Protein AF-A0A354FBN3-F1 (afdb_monomer)

Mean predicted aligned error: 2.62 Å

Secondary structure (DSSP, 8-state):
-----EE---SSTTS---HHHHHHHHHT--SEEEE--B-STT-THHHHHT--SS-HHHHHHHHHHHHHHHHHHT--EEE--STBT-SHHHHHHHHTT-

Radius of gyration: 13.95 Å; Cα contacts (8 Å, |Δi|>4): 162; chains: 1; bounding box: 33×24×43 Å

Foldseek 3Di:
DDDAFEDEQDAAQLPDHDPVSVVVSLVVLGQEYEYEHADCVVDCVCVVVLAAPHDLVSNLVRCVSQVVSCVVSVHYYYYHAFRHHRDPSRVVSSVVSD

pLDDT: mean 96.13, std 2.89, range [79.62, 98.56]

Nearest PDB structures (foldseek):
  1xu4-assembly1_A  TM=6.386E-01  e=7.822E-01  Methanococcus voltae
  2i1q-assembly1_A  TM=6.453E-01  e=1.429E+00  Methanococcus voltae
  4ppf-assembly1_A  TM=4.376E-01  e=3.501E-01  Mycobacterium tuberculosis
  7u35-assembly1_A  TM=2.701E-01  e=1.169E+00  Pseudomonas aeruginosa PAO1
  7tff-assembly1_B  TM=2.991E-01  e=1.869E+00  Homo sapiens

Sequence (98 aa):
MKQLTLLSPTAILGYGFPDSSFERGISFGPDVIAVDAGSSDPGPYYLGSGKCFVSRVAVKRDLTYLLRAARTLRVPLVIGSAGGSGAKPHLEWCHDII

Structure (mmCIF, N/CA/C/O backbone):
data_AF-A0A354FBN3-F1
#
_entry.id   AF-A0A354FBN3-F1
#
loop_
_atom_site.group_PDB
_atom_site.id
_atom_site.type_symbol
_atom_site.label_atom_id
_atom_site.label_alt_id
_atom_site.label_comp_id
_atom_site.label_asym_id
_atom_site.label_entity_id
_atom_site.label_seq_id
_atom_site.pdbx_PDB_ins_code
_atom_site.Cartn_x
_atom_site.Cartn_y
_atom_site.Cartn_z
_atom_site.occupancy
_atom_site.B_iso_or_equiv
_atom_site.auth_seq_id
_atom_site.auth_comp_id
_atom_site.auth_asym_id
_atom_site.auth_atom_id
_atom_site.pdbx_PDB_model_num
ATOM 1 N N . MET A 1 1 ? 0.432 7.557 29.949 1.00 79.62 1 MET A N 1
ATOM 2 C CA . MET A 1 1 ? 0.422 7.701 28.473 1.00 79.62 1 MET A CA 1
ATOM 3 C C . MET A 1 1 ? -0.784 6.950 27.930 1.00 79.62 1 MET A C 1
ATOM 5 O O . MET A 1 1 ? -1.148 5.948 28.533 1.00 79.62 1 MET A O 1
ATOM 9 N N . LYS A 1 2 ? -1.424 7.428 26.856 1.00 90.00 2 LYS A N 1
ATOM 10 C CA . LYS A 1 2 ? -2.523 6.703 26.199 1.00 90.00 2 LYS A CA 1
ATOM 11 C C . LYS A 1 2 ? -1.925 5.634 25.276 1.00 90.00 2 LYS A C 1
ATOM 13 O O . LYS A 1 2 ? -0.993 5.939 24.539 1.00 90.00 2 LYS A O 1
ATOM 18 N N . GLN A 1 3 ? -2.427 4.404 25.349 1.00 93.56 3 GLN A N 1
ATOM 19 C CA . GLN A 1 3 ? -2.048 3.327 24.432 1.00 93.56 3 GLN A CA 1
ATOM 20 C C . GLN A 1 3 ? -2.551 3.645 23.013 1.00 93.56 3 GLN A C 1
ATOM 22 O O . GLN A 1 3 ? -3.639 4.198 22.866 1.00 93.56 3 GLN A O 1
ATOM 27 N N . LEU A 1 4 ? -1.754 3.297 22.000 1.00 95.56 4 LEU A N 1
ATOM 28 C CA . LEU A 1 4 ? -2.110 3.382 20.583 1.00 95.56 4 LEU A CA 1
ATOM 29 C C . LEU A 1 4 ? -2.107 1.968 19.997 1.00 95.56 4 LEU A C 1
ATOM 31 O O . LEU A 1 4 ? -1.103 1.263 20.109 1.00 95.56 4 LEU A O 1
ATOM 35 N N . THR A 1 5 ? -3.204 1.568 19.363 1.00 96.81 5 THR A N 1
ATOM 36 C CA . THR A 1 5 ? -3.328 0.268 18.692 1.00 96.81 5 THR A CA 1
ATOM 37 C C . THR A 1 5 ? -3.293 0.460 17.179 1.00 96.81 5 THR A C 1
ATOM 39 O O . THR A 1 5 ? -4.091 1.215 16.629 1.00 96.81 5 THR A O 1
ATOM 42 N N . LEU A 1 6 ? -2.380 -0.234 16.498 1.00 97.12 6 LEU A N 1
ATOM 43 C CA . LEU A 1 6 ? -2.183 -0.139 15.051 1.00 97.12 6 LEU A CA 1
ATOM 44 C C . LEU A 1 6 ? -2.519 -1.468 14.376 1.00 97.12 6 LEU A C 1
ATOM 46 O O . LEU A 1 6 ? -2.069 -2.522 14.823 1.00 97.12 6 LEU A O 1
ATOM 50 N N . LEU A 1 7 ? -3.256 -1.405 13.267 1.00 98.06 7 LEU A N 1
ATOM 51 C CA . LEU A 1 7 ? -3.427 -2.537 12.360 1.00 98.06 7 LEU A CA 1
ATOM 52 C C . LEU A 1 7 ? -2.545 -2.351 11.122 1.00 98.06 7 LEU A C 1
ATOM 54 O O . LEU A 1 7 ? -2.746 -1.403 10.363 1.00 98.06 7 LEU A O 1
ATOM 58 N N . SER A 1 8 ? -1.617 -3.287 10.907 1.00 96.94 8 SER A N 1
ATOM 59 C CA . SER A 1 8 ? -0.854 -3.427 9.663 1.00 96.94 8 SER A CA 1
ATOM 60 C C . SER A 1 8 ? -1.253 -4.731 8.971 1.00 96.94 8 SER A C 1
ATOM 62 O O . SER A 1 8 ? -0.842 -5.804 9.415 1.00 96.94 8 SER A O 1
ATOM 64 N N . PRO A 1 9 ? -2.126 -4.681 7.951 1.00 96.19 9 PRO A N 1
ATOM 65 C CA . PRO A 1 9 ? -2.736 -5.887 7.401 1.00 96.19 9 PRO A CA 1
ATOM 66 C C . PRO A 1 9 ? -1.866 -6.598 6.363 1.00 96.19 9 PRO A C 1
ATOM 68 O O . PRO A 1 9 ? -2.112 -7.764 6.077 1.00 96.19 9 PRO A O 1
ATOM 71 N N . THR A 1 10 ? -0.861 -5.928 5.795 1.00 95.06 10 THR A N 1
ATOM 72 C CA . THR A 1 10 ? 0.060 -6.518 4.818 1.00 95.06 10 THR A CA 1
ATOM 73 C C . THR A 1 10 ? 1.438 -5.875 4.903 1.00 95.06 10 THR A C 1
ATOM 75 O O . THR A 1 10 ? 1.580 -4.769 5.421 1.00 95.06 10 THR A O 1
ATOM 78 N N . ALA A 1 11 ? 2.451 -6.576 4.396 1.00 91.19 11 ALA A N 1
ATOM 79 C CA . ALA A 1 11 ? 3.828 -6.092 4.371 1.00 91.19 11 ALA A CA 1
ATOM 80 C C . ALA A 1 11 ? 4.039 -4.999 3.312 1.00 91.19 11 ALA A C 1
ATOM 82 O O . ALA A 1 11 ? 4.739 -4.026 3.570 1.00 91.19 11 ALA A O 1
ATOM 83 N N . ILE A 1 12 ? 3.429 -5.163 2.132 1.00 95.06 12 ILE A N 1
ATOM 84 C CA . ILE A 1 12 ? 3.521 -4.234 0.999 1.00 95.06 12 ILE A CA 1
ATOM 85 C C . ILE A 1 12 ? 2.123 -4.065 0.407 1.00 95.06 12 ILE A C 1
ATOM 87 O O . ILE A 1 12 ? 1.458 -5.048 0.078 1.00 95.06 12 ILE A O 1
ATOM 91 N N . LEU A 1 13 ? 1.673 -2.824 0.229 1.00 97.00 13 LEU A N 1
ATOM 92 C CA . LEU A 1 13 ? 0.413 -2.523 -0.447 1.00 97.00 13 LEU A CA 1
ATOM 93 C C . LEU A 1 13 ? 0.369 -3.185 -1.837 1.00 97.00 13 LEU A C 1
ATOM 95 O O . LEU A 1 13 ? 1.212 -2.915 -2.693 1.00 97.00 13 LEU A O 1
ATOM 99 N N . GLY A 1 14 ? -0.635 -4.031 -2.072 1.00 96.56 14 GLY A N 1
ATOM 100 C CA . GLY A 1 14 ? -0.772 -4.824 -3.293 1.00 96.56 14 GLY A CA 1
ATOM 101 C C . GLY A 1 14 ? -0.305 -6.277 -3.166 1.00 96.56 14 GLY A C 1
ATOM 102 O O . GLY A 1 14 ? -0.453 -7.026 -4.129 1.00 96.56 14 GLY A O 1
ATOM 103 N N . TYR A 1 15 ? 0.224 -6.707 -2.017 1.00 96.12 15 TYR A N 1
ATOM 104 C CA . TYR A 1 15 ? 0.474 -8.129 -1.735 1.00 96.12 15 TYR A CA 1
ATOM 105 C C . TYR A 1 15 ? -0.776 -8.860 -1.240 1.00 96.12 15 TYR A C 1
ATOM 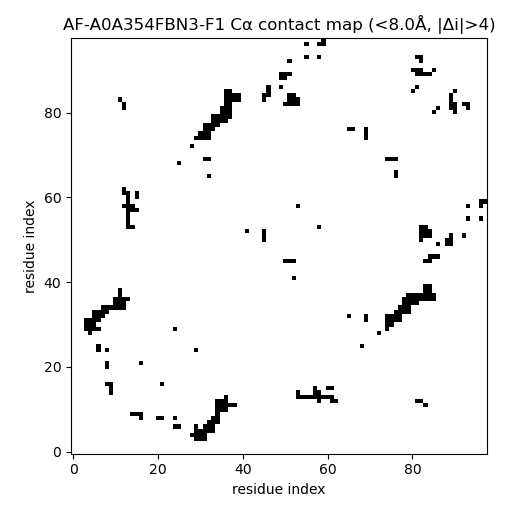107 O O . TYR A 1 15 ? -0.823 -10.091 -1.247 1.00 96.12 15 TYR A O 1
ATOM 115 N N . GLY A 1 16 ? -1.806 -8.118 -0.836 1.00 97.00 16 GLY A N 1
ATOM 116 C CA . GLY A 1 16 ? -3.009 -8.690 -0.274 1.00 97.00 16 GLY A CA 1
ATOM 117 C C . GLY A 1 16 ? -2.841 -9.179 1.159 1.00 97.00 16 GLY A C 1
ATOM 118 O O . GLY A 1 16 ? -1.791 -9.075 1.797 1.00 97.00 16 GLY A O 1
ATOM 119 N N . PHE A 1 17 ? -3.961 -9.675 1.662 1.00 97.69 17 PHE A N 1
ATOM 120 C CA . PHE A 1 17 ? -4.162 -10.217 2.997 1.00 97.69 17 PHE A CA 1
ATOM 121 C C . PHE A 1 17 ? -5.429 -11.085 2.992 1.00 97.69 17 PHE A C 1
ATOM 123 O O . PHE A 1 17 ? -6.321 -10.829 2.169 1.00 97.69 17 PHE A O 1
ATOM 130 N N . PRO A 1 18 ? -5.532 -12.106 3.865 1.00 97.75 18 PRO A N 1
ATOM 131 C CA . PRO A 1 18 ? -6.766 -12.864 4.033 1.00 97.75 18 PRO A CA 1
ATOM 132 C C . PRO A 1 18 ? -7.870 -11.996 4.644 1.00 97.75 18 PRO A C 1
ATOM 134 O O . PRO A 1 18 ? -7.650 -11.335 5.662 1.00 97.75 18 PRO A O 1
ATOM 137 N N . ASP A 1 19 ? -9.069 -12.050 4.068 1.00 97.06 19 ASP A N 1
ATOM 138 C CA . ASP A 1 19 ? -10.225 -11.267 4.522 1.00 97.06 19 ASP A CA 1
ATOM 139 C C . ASP A 1 19 ? -10.557 -11.547 5.996 1.00 97.06 19 ASP A C 1
ATOM 141 O O . ASP A 1 19 ? -10.738 -10.615 6.776 1.00 97.06 19 ASP A O 1
ATOM 145 N N . SER A 1 20 ? -10.503 -12.812 6.425 1.00 98.06 20 SER A N 1
ATOM 146 C CA . SER A 1 20 ? -10.760 -13.199 7.820 1.00 98.06 20 SER A CA 1
ATOM 147 C C . SER A 1 20 ? -9.742 -12.616 8.807 1.00 98.06 20 SER A C 1
ATOM 149 O O . SER A 1 20 ? -10.105 -12.214 9.914 1.00 98.06 20 SER A O 1
ATOM 151 N N . SER A 1 21 ? -8.465 -12.531 8.420 1.00 97.88 21 SER A N 1
ATOM 152 C CA . SER A 1 21 ? -7.419 -11.895 9.228 1.00 97.88 21 SER A CA 1
ATOM 153 C C . SER A 1 21 ? -7.635 -10.387 9.327 1.00 97.88 21 SER A C 1
ATOM 155 O O . SER A 1 21 ? -7.483 -9.817 10.408 1.00 97.88 21 SER A O 1
ATOM 157 N N . PHE A 1 22 ? -8.023 -9.749 8.220 1.00 98.25 22 PHE A N 1
ATOM 158 C CA . PHE A 1 22 ? -8.328 -8.323 8.189 1.00 98.25 22 PHE A CA 1
ATOM 159 C C . PHE A 1 22 ? -9.535 -7.985 9.064 1.00 98.25 22 PHE A C 1
ATOM 161 O O . PHE A 1 22 ? -9.428 -7.136 9.946 1.00 98.25 22 PHE A O 1
ATOM 168 N N . GLU A 1 23 ? -10.649 -8.698 8.897 1.00 98.00 23 GLU A N 1
ATOM 169 C CA . GLU A 1 23 ? -11.857 -8.535 9.711 1.00 98.00 23 GLU A CA 1
ATOM 170 C C . GLU A 1 23 ? -11.572 -8.752 11.200 1.00 98.00 23 GLU A C 1
ATOM 172 O O . GLU A 1 23 ? -11.997 -7.958 12.044 1.00 98.00 23 GLU A O 1
ATOM 177 N N . ARG A 1 24 ? -10.781 -9.780 11.538 1.00 98.19 2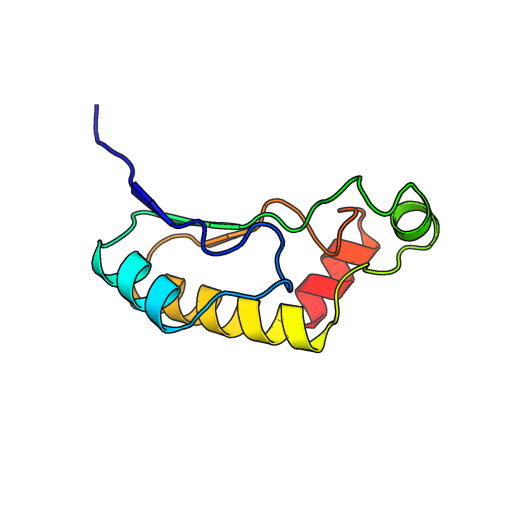4 ARG A N 1
ATOM 178 C CA . ARG A 1 24 ? -10.359 -10.010 12.921 1.00 98.19 24 ARG A CA 1
ATOM 179 C C . ARG A 1 24 ? -9.521 -8.850 13.458 1.00 98.19 24 ARG A C 1
ATOM 181 O O . ARG A 1 24 ? -9.765 -8.414 14.580 1.00 98.19 24 ARG A O 1
ATOM 188 N N . GLY A 1 25 ? -8.581 -8.329 12.673 1.00 97.69 25 GLY A N 1
ATOM 189 C CA . GLY A 1 25 ? -7.783 -7.154 13.030 1.00 97.69 25 G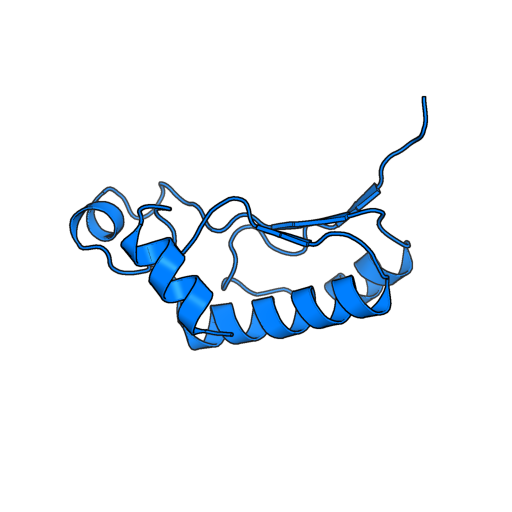LY A CA 1
ATOM 190 C C . GLY A 1 25 ? -8.650 -5.923 13.304 1.00 97.69 25 GLY A C 1
ATOM 191 O O . GLY A 1 25 ? -8.486 -5.257 14.324 1.00 97.69 25 GLY A O 1
ATOM 192 N N . ILE A 1 26 ? -9.628 -5.670 12.435 1.00 98.25 26 ILE A N 1
ATOM 193 C CA . ILE A 1 26 ? -10.599 -4.578 12.570 1.00 98.25 26 ILE A CA 1
ATOM 194 C C . ILE A 1 26 ? -11.460 -4.728 13.830 1.00 98.25 26 ILE A C 1
ATOM 196 O O . ILE A 1 26 ? -11.731 -3.731 14.498 1.00 98.25 26 ILE A O 1
ATOM 200 N N . SER A 1 27 ? -11.838 -5.955 14.207 1.00 97.56 27 SER A N 1
ATOM 201 C CA . SER A 1 27 ? -12.660 -6.204 15.403 1.00 97.56 27 SER A CA 1
ATOM 202 C C . SER A 1 27 ? -12.004 -5.778 16.724 1.00 97.56 27 SER A C 1
ATOM 204 O O . SER A 1 27 ? -12.704 -5.588 17.716 1.00 97.56 27 SER A O 1
ATOM 206 N N . PHE A 1 28 ? -10.680 -5.584 16.744 1.00 97.00 28 PHE A N 1
ATOM 207 C CA . PHE A 1 28 ? -9.965 -5.059 17.909 1.00 97.00 28 PHE A CA 1
ATOM 208 C C . PHE A 1 28 ? -10.051 -3.530 18.058 1.00 97.00 28 PHE A C 1
ATOM 210 O O . PHE A 1 28 ? -9.541 -3.002 19.041 1.00 97.00 28 PHE A O 1
ATOM 217 N N . GLY A 1 29 ? -10.686 -2.818 17.119 1.00 97.00 29 GLY A N 1
ATOM 218 C CA . GLY A 1 29 ? -10.858 -1.364 17.179 1.00 97.00 29 GLY A CA 1
ATOM 219 C C . GLY A 1 29 ? -9.534 -0.589 17.126 1.00 97.00 29 GLY A C 1
ATOM 220 O O . GLY A 1 29 ? -9.234 0.132 18.076 1.00 97.00 29 GLY A O 1
ATOM 221 N N . PRO A 1 30 ? -8.724 -0.732 16.056 1.00 98.12 30 PRO A N 1
ATOM 222 C CA . PRO A 1 30 ? -7.444 -0.034 15.949 1.00 98.12 30 PRO A CA 1
ATOM 223 C C . PRO A 1 30 ? -7.638 1.487 15.902 1.00 98.12 30 PRO A C 1
ATOM 225 O O . PRO A 1 30 ? -8.569 1.969 15.265 1.00 98.12 30 PRO A O 1
ATOM 228 N N . ASP A 1 31 ? -6.719 2.241 16.508 1.00 98.31 31 ASP A N 1
ATOM 229 C CA . ASP A 1 31 ? -6.689 3.709 16.460 1.00 98.31 31 ASP A CA 1
ATOM 230 C C . ASP A 1 31 ? -6.145 4.237 15.121 1.00 98.31 31 ASP A C 1
ATOM 232 O O . ASP A 1 31 ? -6.342 5.402 14.777 1.00 98.31 31 ASP A O 1
ATOM 236 N N . VAL A 1 32 ? -5.421 3.396 14.380 1.00 98.19 32 VAL A N 1
ATOM 237 C CA . VAL A 1 32 ? -4.832 3.705 13.075 1.00 98.19 32 VAL A CA 1
ATOM 238 C C . VAL A 1 32 ? -4.687 2.430 12.250 1.00 98.19 32 VAL A C 1
ATOM 240 O O . VAL A 1 32 ? -4.311 1.371 12.760 1.00 98.19 32 VAL A O 1
ATOM 243 N N . ILE A 1 33 ? -4.957 2.542 10.953 1.00 98.56 33 ILE A N 1
ATOM 244 C CA . ILE A 1 33 ? -4.586 1.525 9.970 1.00 98.56 33 ILE A CA 1
ATOM 245 C C . ILE A 1 33 ?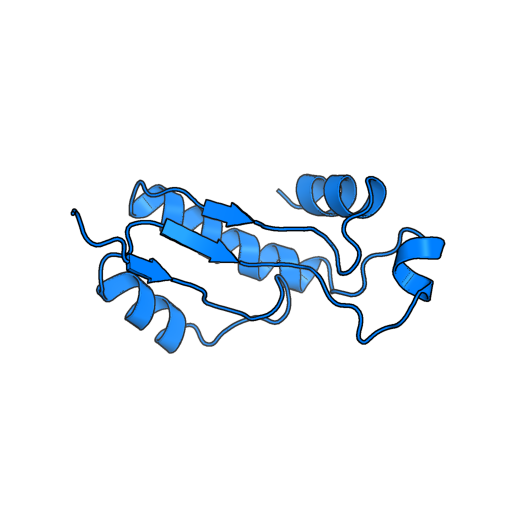 -3.364 2.060 9.231 1.00 98.56 33 ILE A C 1
ATOM 247 O O . ILE A 1 33 ? -3.376 3.194 8.751 1.00 98.56 33 ILE A O 1
ATOM 251 N N . ALA A 1 34 ? -2.299 1.272 9.148 1.00 97.50 34 ALA A N 1
ATOM 252 C CA . ALA A 1 34 ? -1.080 1.682 8.467 1.00 97.50 34 ALA A CA 1
ATOM 253 C C . ALA A 1 34 ? -0.561 0.566 7.570 1.00 97.50 34 ALA A C 1
ATOM 255 O O . ALA A 1 34 ? -0.654 -0.608 7.911 1.00 97.50 34 ALA A O 1
ATOM 256 N N . VAL A 1 35 ? -0.005 0.936 6.426 1.00 97.06 35 VAL A N 1
ATOM 257 C CA . VAL A 1 35 ? 0.626 0.006 5.492 1.00 97.06 35 VAL A CA 1
ATOM 258 C C . VAL A 1 35 ? 1.810 0.700 4.833 1.00 97.06 35 VAL A C 1
ATOM 260 O O . VAL A 1 35 ? 1.777 1.910 4.609 1.00 97.06 35 VAL A O 1
ATOM 263 N N . ASP A 1 36 ? 2.858 -0.049 4.521 1.00 95.81 36 ASP A N 1
ATOM 264 C CA . ASP A 1 36 ? 3.923 0.439 3.651 1.00 95.81 36 ASP A CA 1
ATOM 265 C C . ASP A 1 36 ? 3.758 -0.144 2.243 1.00 95.81 36 ASP A C 1
ATOM 267 O O . ASP A 1 36 ? 3.060 -1.133 2.037 1.00 95.81 36 ASP A O 1
ATOM 271 N N . ALA A 1 37 ? 4.365 0.481 1.245 1.00 95.44 37 ALA A N 1
ATOM 272 C CA . ALA A 1 37 ? 4.385 -0.023 -0.124 1.00 95.44 37 ALA A CA 1
ATOM 273 C C . ALA A 1 37 ? 5.808 -0.081 -0.693 1.00 95.44 37 ALA A C 1
ATOM 275 O O . ALA A 1 37 ? 5.968 -0.071 -1.913 1.00 95.44 37 ALA A O 1
ATOM 276 N N . GLY A 1 38 ? 6.824 -0.090 0.172 1.00 93.00 38 GLY A N 1
ATOM 277 C CA . GLY A 1 38 ? 8.232 0.007 -0.188 1.00 93.00 38 GLY A CA 1
ATOM 278 C C . GLY A 1 38 ? 8.932 -1.347 -0.133 1.00 93.00 38 GLY A C 1
ATOM 279 O O . GLY A 1 38 ? 8.592 -2.201 0.681 1.00 93.00 38 GLY A O 1
ATOM 280 N N . SER A 1 39 ? 9.921 -1.553 -1.002 1.00 92.00 39 SER A N 1
ATOM 281 C CA . SER A 1 39 ? 10.813 -2.713 -0.960 1.00 92.00 39 SER A CA 1
ATOM 282 C C . SER A 1 39 ? 12.134 -2.426 -1.671 1.00 92.00 39 SER A C 1
ATOM 284 O O . SER A 1 39 ? 12.160 -1.782 -2.720 1.00 92.00 39 SER A O 1
ATOM 286 N N . SER A 1 40 ? 13.233 -2.949 -1.122 1.00 89.31 40 SER A N 1
ATOM 287 C CA . SER A 1 40 ? 14.547 -2.987 -1.777 1.00 89.31 40 SER A CA 1
ATOM 288 C C . SER A 1 40 ? 14.860 -4.332 -2.443 1.00 89.31 40 SER A C 1
ATOM 290 O O . SER A 1 40 ? 15.819 -4.415 -3.209 1.00 89.31 40 SER A O 1
ATOM 292 N N . ASP A 1 41 ? 14.053 -5.366 -2.192 1.00 90.12 41 ASP A N 1
ATOM 293 C CA . ASP A 1 41 ? 14.239 -6.719 -2.728 1.00 90.12 41 ASP A CA 1
ATOM 294 C C . ASP A 1 41 ? 14.306 -6.780 -4.266 1.00 90.12 41 ASP A C 1
ATOM 296 O O . ASP A 1 41 ? 15.143 -7.521 -4.786 1.00 90.12 41 ASP A O 1
ATOM 300 N N . PRO A 1 42 ? 13.503 -6.011 -5.039 1.00 89.75 42 PRO A N 1
ATOM 301 C CA . PRO A 1 42 ? 13.550 -6.086 -6.498 1.00 89.75 42 PRO A CA 1
ATOM 302 C C . PRO A 1 42 ? 14.726 -5.308 -7.122 1.00 89.75 42 PRO A C 1
ATOM 304 O O . PRO A 1 42 ? 14.832 -5.226 -8.350 1.00 89.75 42 PRO A O 1
ATOM 307 N N . GLY A 1 43 ? 15.610 -4.725 -6.305 1.00 93.31 43 GLY A N 1
ATOM 308 C CA . GLY A 1 43 ? 16.763 -3.956 -6.763 1.00 93.31 43 GLY A CA 1
ATOM 309 C C . GLY A 1 43 ? 16.402 -2.603 -7.403 1.00 93.31 43 GLY A C 1
ATOM 310 O O . GLY A 1 43 ? 15.269 -2.127 -7.304 1.00 93.31 43 GLY A O 1
ATOM 311 N N . PRO A 1 44 ? 17.362 -1.940 -8.077 1.00 94.81 44 PRO A N 1
ATOM 312 C CA . PRO A 1 44 ? 17.218 -0.544 -8.502 1.00 94.81 44 PRO A CA 1
ATOM 313 C C . PRO A 1 44 ? 16.349 -0.339 -9.755 1.00 94.81 44 PRO A C 1
ATOM 315 O O . PRO A 1 44 ? 16.063 0.804 -10.113 1.00 94.81 44 PRO A O 1
ATOM 318 N N . TYR A 1 45 ? 15.934 -1.409 -10.445 1.00 96.00 45 TYR A N 1
ATOM 319 C CA . TYR A 1 45 ? 15.245 -1.317 -11.740 1.00 96.00 45 TYR A CA 1
ATOM 320 C C . TYR A 1 45 ? 13.949 -0.495 -11.677 1.00 96.00 45 TYR A C 1
ATOM 322 O O . TYR A 1 45 ? 13.724 0.374 -12.521 1.00 96.00 45 TYR 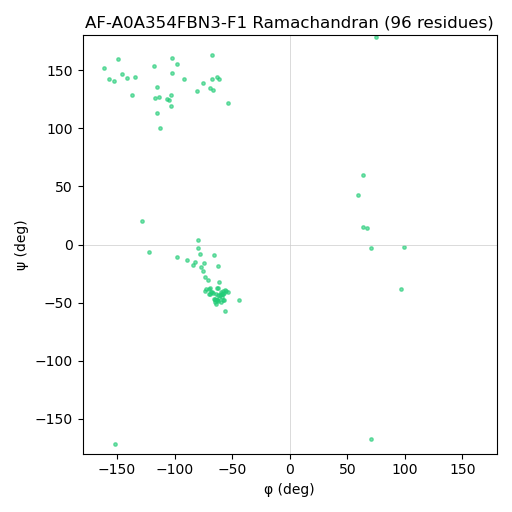A O 1
ATOM 330 N N . TYR A 1 46 ? 13.091 -0.751 -10.687 1.00 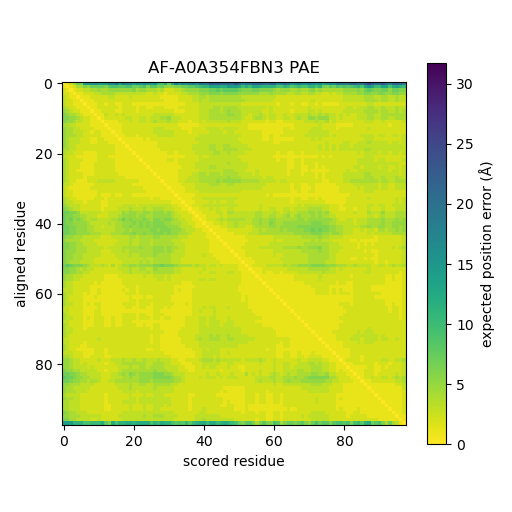95.88 46 TYR A N 1
ATOM 331 C CA . TYR A 1 46 ? 11.780 -0.097 -10.582 1.00 95.88 46 TYR A CA 1
ATOM 332 C C . TYR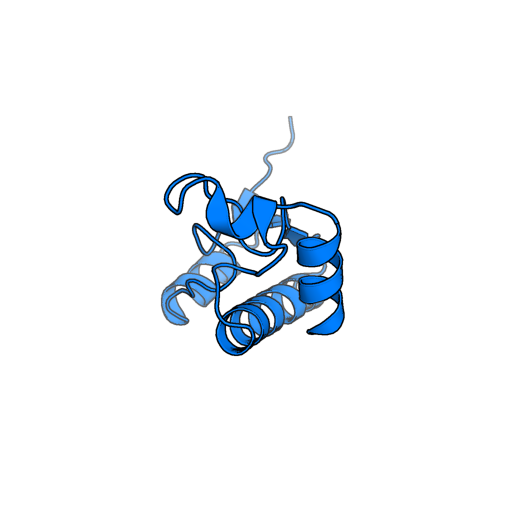 A 1 46 ? 11.913 1.384 -10.218 1.00 95.88 46 TYR A C 1
ATOM 334 O O . TYR A 1 46 ? 11.274 2.226 -10.846 1.00 95.88 46 TYR A O 1
ATOM 342 N N . LEU A 1 47 ? 12.870 1.719 -9.345 1.00 95.38 47 LEU A N 1
ATOM 343 C CA . LEU A 1 47 ? 13.228 3.105 -9.060 1.00 95.38 47 LEU A CA 1
ATOM 344 C C . LEU A 1 47 ? 13.716 3.840 -10.318 1.00 95.38 47 LEU A C 1
ATOM 346 O O . LEU A 1 47 ? 13.228 4.928 -10.612 1.00 95.38 47 LEU A O 1
ATOM 350 N N . GLY A 1 48 ? 14.648 3.243 -11.070 1.00 96.19 48 GLY A N 1
ATOM 351 C CA . GLY A 1 48 ? 15.231 3.860 -12.266 1.00 96.19 48 GLY A CA 1
ATOM 352 C C . GLY A 1 48 ? 14.272 3.951 -13.458 1.00 96.19 48 GLY A C 1
ATOM 353 O O . GLY A 1 48 ? 14.370 4.880 -14.254 1.00 96.19 48 GLY A O 1
ATOM 354 N N . SER A 1 49 ? 13.333 3.010 -13.585 1.00 96.94 49 SER A N 1
ATOM 355 C CA . SER A 1 49 ? 12.343 2.990 -14.672 1.00 96.94 49 SER A CA 1
ATOM 356 C C . SER A 1 49 ? 11.056 3.760 -14.360 1.00 96.94 49 SER A C 1
ATOM 358 O O . SER A 1 49 ? 10.261 3.987 -15.272 1.00 96.94 49 SER A O 1
ATOM 360 N N . GLY A 1 50 ? 10.822 4.130 -13.096 1.00 96.06 50 GLY A N 1
ATOM 361 C CA . GLY A 1 50 ? 9.575 4.754 -12.641 1.00 96.06 50 GLY A CA 1
ATOM 362 C C . GLY A 1 50 ? 8.354 3.829 -12.712 1.00 96.06 50 GLY A C 1
ATOM 363 O O . GLY A 1 50 ? 7.220 4.304 -12.653 1.00 96.06 50 GLY A O 1
ATOM 364 N N . LYS A 1 51 ? 8.564 2.519 -12.887 1.00 96.44 51 LYS A N 1
ATOM 365 C CA . LYS A 1 51 ? 7.494 1.520 -12.957 1.00 96.44 51 LYS A CA 1
ATOM 366 C C . LYS A 1 51 ? 7.221 0.956 -11.574 1.00 96.44 51 LYS A C 1
ATOM 368 O O . LYS A 1 51 ? 8.143 0.680 -10.818 1.00 96.44 51 LYS A O 1
ATOM 373 N N . CYS A 1 52 ? 5.954 0.691 -11.281 1.00 95.94 52 CYS A N 1
ATOM 374 C CA . CYS A 1 52 ? 5.592 0.022 -10.040 1.00 95.94 52 CYS A CA 1
ATOM 375 C C . CYS A 1 52 ? 5.907 -1.476 -10.104 1.00 95.94 52 CYS A C 1
ATOM 377 O O . CYS A 1 52 ? 5.654 -2.132 -11.114 1.00 95.94 52 CYS A O 1
ATOM 379 N N . PHE A 1 53 ? 6.436 -2.002 -9.001 1.00 93.62 53 PHE A N 1
ATOM 380 C CA . PHE A 1 53 ? 6.750 -3.424 -8.834 1.00 93.62 53 PHE A CA 1
ATOM 381 C C . PHE A 1 53 ? 5.490 -4.290 -8.632 1.00 93.62 53 PHE A C 1
ATOM 383 O O . PHE A 1 53 ? 5.460 -5.460 -9.006 1.00 93.62 53 PHE A O 1
ATOM 390 N N . VAL A 1 54 ? 4.428 -3.700 -8.078 1.00 94.69 54 VAL A N 1
ATOM 391 C CA . VAL A 1 54 ? 3.158 -4.365 -7.754 1.00 94.69 54 VAL A CA 1
ATOM 392 C C . VAL A 1 54 ? 2.083 -4.150 -8.825 1.00 94.69 54 VAL A C 1
ATOM 394 O O . VAL A 1 54 ? 2.073 -3.156 -9.551 1.00 94.69 54 VAL A O 1
ATOM 397 N N . SER A 1 55 ? 1.123 -5.076 -8.899 1.00 95.69 55 SER A N 1
ATOM 398 C CA . SER A 1 55 ? -0.014 -4.989 -9.824 1.00 95.69 55 SER A CA 1
ATOM 399 C C . SER A 1 55 ? -0.981 -3.863 -9.449 1.00 95.69 55 SER A C 1
ATOM 401 O O . SER A 1 55 ? -1.430 -3.769 -8.306 1.00 95.69 55 SER A O 1
ATOM 403 N N . ARG A 1 56 ? -1.410 -3.075 -10.447 1.00 97.06 56 ARG A N 1
ATOM 404 C CA . ARG A 1 56 ? -2.437 -2.028 -10.282 1.00 97.06 56 ARG A CA 1
ATOM 405 C C . ARG A 1 56 ? -3.740 -2.577 -9.700 1.00 97.06 56 ARG A C 1
ATOM 407 O O . ARG A 1 56 ? -4.355 -1.936 -8.855 1.00 97.06 56 ARG A O 1
ATOM 414 N N . VAL A 1 57 ? -4.159 -3.766 -10.142 1.00 98.12 57 VAL A N 1
ATOM 415 C CA . VAL A 1 57 ? -5.401 -4.410 -9.679 1.00 98.12 57 VAL A CA 1
ATOM 416 C C . VAL A 1 57 ? -5.282 -4.823 -8.214 1.00 98.12 57 VAL A C 1
ATOM 418 O O . VAL A 1 57 ? -6.221 -4.624 -7.447 1.00 98.12 57 VAL A O 1
ATOM 421 N N . ALA A 1 58 ? -4.123 -5.347 -7.810 1.00 97.56 58 ALA A N 1
ATOM 422 C CA . ALA A 1 58 ? -3.892 -5.768 -6.434 1.00 97.56 58 ALA A CA 1
ATOM 423 C C . ALA A 1 58 ? -3.815 -4.567 -5.479 1.00 97.56 58 ALA A C 1
ATOM 425 O O . ALA A 1 58 ? -4.468 -4.566 -4.439 1.00 97.56 58 ALA A O 1
ATOM 426 N N . VAL A 1 59 ? -3.123 -3.493 -5.875 1.00 97.88 59 VAL A N 1
ATOM 427 C CA . VAL A 1 59 ? -3.105 -2.236 -5.109 1.00 97.88 59 VAL A CA 1
ATOM 428 C C . VAL A 1 59 ? -4.510 -1.649 -4.990 1.00 97.88 59 VAL A C 1
ATOM 430 O O . VAL A 1 59 ? -4.917 -1.263 -3.899 1.00 97.88 59 VAL A O 1
ATOM 433 N N . LYS A 1 60 ? -5.299 -1.650 -6.074 1.00 98.31 60 LYS A N 1
ATOM 434 C CA . LYS A 1 60 ? -6.699 -1.200 -6.036 1.00 98.31 60 LYS A CA 1
ATOM 435 C C . LYS A 1 60 ? -7.546 -2.016 -5.064 1.00 98.31 60 LYS A C 1
ATOM 437 O O . LYS A 1 60 ? -8.354 -1.436 -4.336 1.00 98.31 60 LYS A O 1
ATOM 442 N N . ARG A 1 61 ? -7.381 -3.344 -5.056 1.00 97.75 61 ARG A N 1
ATOM 443 C CA . ARG A 1 61 ? -8.059 -4.241 -4.112 1.00 97.75 61 ARG A CA 1
ATOM 444 C C . ARG A 1 61 ? -7.750 -3.808 -2.686 1.00 97.75 61 ARG A C 1
ATOM 446 O O . ARG A 1 61 ? -8.672 -3.473 -1.950 1.00 97.75 61 ARG A O 1
ATOM 453 N N . ASP A 1 62 ? -6.473 -3.748 -2.333 1.00 98.00 62 ASP A N 1
ATOM 454 C CA . ASP A 1 62 ? -6.053 -3.453 -0.967 1.00 98.00 62 ASP A CA 1
ATOM 455 C C . ASP A 1 62 ? -6.490 -2.043 -0.546 1.00 98.00 62 ASP A C 1
ATOM 457 O O . ASP A 1 62 ? -7.152 -1.899 0.479 1.00 98.00 62 ASP A O 1
ATOM 461 N N . LEU A 1 63 ? -6.263 -1.017 -1.379 1.00 97.88 63 LEU A N 1
ATOM 462 C CA . LEU A 1 63 ? -6.752 0.348 -1.133 1.00 97.88 63 LEU A CA 1
ATOM 463 C C . LEU A 1 63 ? -8.263 0.386 -0.877 1.00 97.88 63 LEU A C 1
ATOM 465 O O . LEU A 1 63 ? -8.710 1.084 0.029 1.00 97.88 63 LEU A O 1
ATOM 469 N N . THR A 1 64 ? -9.054 -0.389 -1.624 1.00 97.94 64 THR A N 1
ATOM 470 C CA . THR A 1 64 ? -10.512 -0.443 -1.443 1.00 97.94 64 THR A CA 1
ATOM 471 C C . THR A 1 64 ? -10.891 -0.950 -0.050 1.00 97.94 64 THR A C 1
ATOM 473 O O . THR A 1 64 ? -11.749 -0.348 0.598 1.00 97.94 64 THR A O 1
ATOM 476 N N . TYR A 1 65 ? -10.261 -2.026 0.432 1.00 98.00 65 TYR A N 1
ATOM 477 C CA . TYR A 1 65 ? -10.504 -2.544 1.785 1.00 98.00 65 TYR A CA 1
ATOM 478 C C . TYR A 1 65 ? -10.057 -1.541 2.855 1.00 98.00 65 TYR A C 1
ATOM 480 O O . TYR A 1 65 ? -10.825 -1.230 3.768 1.00 98.00 65 TYR A O 1
ATOM 488 N N . LEU A 1 66 ? -8.844 -0.997 2.720 1.00 97.94 66 LEU A N 1
ATOM 489 C CA . LEU A 1 66 ? -8.249 -0.101 3.714 1.00 97.94 66 LEU A CA 1
ATOM 490 C C . LEU A 1 66 ? -9.011 1.223 3.832 1.00 97.94 66 LEU A C 1
ATOM 492 O O . LEU A 1 66 ? -9.345 1.636 4.941 1.00 97.94 66 LEU A O 1
ATOM 496 N N . LEU A 1 67 ? -9.343 1.864 2.706 1.00 98.00 67 LEU A N 1
ATOM 497 C CA . LEU A 1 67 ? -10.086 3.129 2.687 1.00 98.00 67 LEU A CA 1
ATOM 498 C C . LEU A 1 67 ? -11.493 2.965 3.264 1.00 98.00 67 LEU A C 1
ATOM 500 O O . LEU A 1 67 ? -11.935 3.802 4.053 1.00 98.00 67 LEU A O 1
ATOM 504 N N . ARG A 1 68 ? -12.192 1.874 2.916 1.00 98.06 68 ARG A N 1
ATOM 505 C CA . ARG A 1 68 ? -13.517 1.573 3.479 1.00 98.06 68 ARG A CA 1
ATOM 506 C C . ARG A 1 68 ? -13.441 1.372 4.987 1.00 98.06 68 ARG A C 1
ATOM 508 O O . ARG A 1 68 ? -14.217 1.991 5.709 1.00 98.06 68 ARG A O 1
ATOM 515 N N . ALA A 1 69 ? -12.502 0.560 5.467 1.00 98.19 69 ALA A N 1
ATOM 516 C CA . ALA A 1 69 ? -12.357 0.287 6.892 1.00 98.19 69 ALA A CA 1
ATOM 517 C C . ALA A 1 69 ? -11.998 1.546 7.692 1.00 98.19 69 ALA A C 1
ATOM 519 O O . ALA A 1 69 ? -12.672 1.854 8.674 1.00 98.19 69 ALA A O 1
ATOM 520 N N . ALA A 1 70 ? -11.006 2.316 7.235 1.00 98.25 70 ALA A N 1
ATOM 521 C CA . ALA A 1 70 ? -10.598 3.566 7.872 1.00 98.25 70 ALA A CA 1
ATOM 522 C C . ALA A 1 70 ? -11.757 4.569 7.943 1.00 98.25 70 ALA A C 1
ATOM 524 O O . ALA A 1 70 ? -12.006 5.175 8.988 1.00 98.25 70 ALA A O 1
ATOM 525 N N . ARG A 1 71 ? -12.537 4.693 6.858 1.00 98.19 71 ARG A N 1
ATOM 526 C CA . ARG A 1 71 ? -13.705 5.577 6.829 1.00 98.19 71 ARG A CA 1
ATOM 527 C C . ARG A 1 71 ? -14.823 5.111 7.761 1.00 98.19 71 ARG A C 1
ATOM 529 O O . ARG A 1 71 ? -15.409 5.952 8.441 1.00 98.19 71 ARG A O 1
ATOM 536 N N . THR A 1 72 ? -15.107 3.810 7.804 1.00 98.06 72 THR A N 1
ATOM 537 C CA . THR A 1 72 ? -16.135 3.223 8.679 1.00 98.06 72 THR A CA 1
ATOM 538 C C . THR A 1 72 ? -15.775 3.377 10.155 1.00 98.06 72 THR A C 1
ATOM 540 O O . THR A 1 72 ? -16.607 3.828 10.938 1.00 98.06 72 THR A O 1
ATOM 543 N N . LEU A 1 73 ? -14.531 3.066 10.528 1.00 97.88 73 LEU A N 1
ATOM 544 C CA . LEU A 1 73 ? -14.030 3.203 11.900 1.00 97.88 73 LEU A CA 1
ATOM 545 C C . LEU A 1 73 ? -13.755 4.661 12.303 1.00 97.88 73 LEU A C 1
ATOM 547 O O . LEU A 1 73 ? -13.632 4.950 13.489 1.00 97.88 73 LEU A O 1
ATOM 551 N N . ARG A 1 74 ? -13.679 5.581 11.330 1.00 98.12 74 ARG A N 1
ATOM 552 C CA . ARG A 1 74 ? -13.293 6.993 11.510 1.00 98.12 74 ARG A CA 1
ATOM 553 C C . ARG A 1 74 ? -11.893 7.151 12.109 1.00 98.12 74 ARG A C 1
ATOM 555 O O . ARG A 1 74 ? -11.669 8.006 12.963 1.00 98.12 74 ARG A O 1
ATOM 562 N N . VAL A 1 75 ? -10.957 6.346 11.618 1.00 98.31 75 VAL A N 1
ATOM 563 C CA . VAL A 1 75 ? -9.545 6.354 12.025 1.00 98.31 75 VAL A CA 1
ATOM 564 C C . VAL A 1 75 ? -8.652 6.712 10.838 1.00 98.31 75 VAL A C 1
ATOM 566 O O . VAL A 1 75 ? -9.050 6.492 9.691 1.00 98.31 75 VAL A O 1
ATOM 569 N N . PRO A 1 76 ? -7.461 7.289 11.065 1.00 98.31 76 PRO A N 1
ATOM 570 C CA . PRO A 1 76 ? -6.523 7.568 9.988 1.00 98.31 76 PRO A CA 1
ATOM 571 C C . PRO A 1 76 ? -6.067 6.285 9.278 1.00 98.31 76 PRO A C 1
ATOM 573 O O . PRO A 1 76 ? -5.818 5.256 9.911 1.00 98.31 76 PRO A O 1
ATOM 576 N N . LEU A 1 77 ? -5.914 6.392 7.955 1.00 98.12 77 LEU A N 1
ATOM 577 C CA . LEU A 1 77 ? -5.151 5.460 7.129 1.00 98.12 77 LEU A CA 1
ATOM 578 C C . LEU A 1 77 ? -3.826 6.125 6.752 1.00 98.12 77 LEU A C 1
ATOM 580 O O . LEU A 1 77 ? -3.835 7.206 6.165 1.00 98.12 77 LEU A O 1
ATOM 584 N N . VAL A 1 78 ? -2.705 5.478 7.064 1.00 97.44 78 VAL A N 1
ATOM 585 C CA . VAL A 1 78 ? -1.361 5.945 6.698 1.00 97.44 78 VAL A CA 1
ATOM 586 C C . VAL A 1 78 ? -0.743 4.978 5.696 1.00 97.44 78 VAL A C 1
ATOM 588 O O . VAL A 1 78 ? -0.682 3.776 5.946 1.00 97.44 78 VAL A O 1
ATOM 591 N N . ILE A 1 79 ? -0.273 5.508 4.569 1.00 96.06 79 ILE A N 1
ATOM 592 C CA . ILE A 1 79 ? 0.447 4.747 3.546 1.00 96.06 79 ILE A CA 1
ATOM 593 C C . 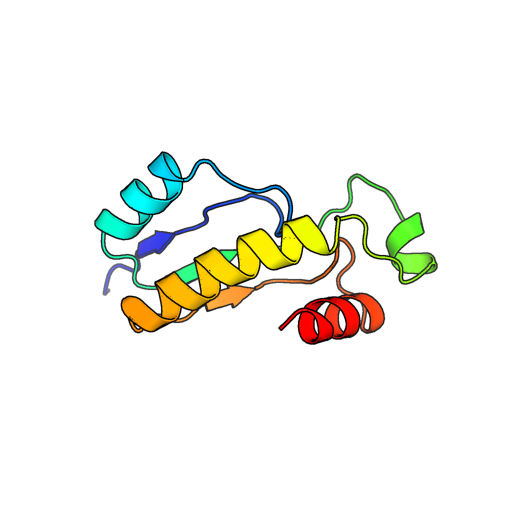ILE A 1 79 ? 1.871 5.303 3.487 1.00 96.06 79 ILE A C 1
ATOM 595 O O . ILE A 1 79 ? 2.055 6.469 3.143 1.00 96.06 79 ILE A O 1
ATOM 599 N N . GLY A 1 80 ? 2.861 4.499 3.883 1.00 94.69 80 GLY A N 1
ATOM 600 C CA . GLY A 1 80 ? 4.243 4.956 4.086 1.00 94.69 80 GLY A CA 1
ATOM 601 C C . GLY A 1 80 ? 4.982 5.341 2.801 1.00 94.69 80 GLY A C 1
ATOM 602 O O . GLY A 1 80 ? 5.731 6.316 2.780 1.00 94.69 80 GLY A O 1
ATOM 603 N N . SER A 1 81 ? 4.752 4.605 1.716 1.00 94.88 81 SER A N 1
ATOM 604 C CA . SER A 1 81 ? 5.365 4.833 0.403 1.00 94.88 81 SER A CA 1
ATOM 605 C C . SER A 1 81 ? 4.443 4.336 -0.719 1.00 94.88 81 SER A C 1
ATOM 607 O O . SER A 1 81 ? 3.284 4.006 -0.474 1.00 94.88 81 SER A O 1
ATOM 609 N N . ALA A 1 82 ? 4.914 4.301 -1.969 1.00 95.75 82 ALA A N 1
ATOM 610 C CA . ALA A 1 82 ? 4.098 3.894 -3.112 1.00 95.75 82 ALA A CA 1
ATOM 611 C C . ALA A 1 82 ? 4.884 3.063 -4.136 1.00 95.75 82 ALA A C 1
ATOM 613 O O . ALA A 1 82 ? 6.053 3.336 -4.417 1.00 95.75 82 ALA A O 1
ATOM 614 N N . GLY A 1 83 ? 4.212 2.072 -4.732 1.00 94.69 83 GLY A N 1
ATOM 615 C CA . GLY A 1 83 ? 4.655 1.365 -5.940 1.00 94.69 83 GLY A CA 1
ATOM 616 C C . GLY A 1 83 ? 5.951 0.550 -5.840 1.00 94.69 83 GLY A C 1
ATOM 617 O O . GLY A 1 83 ? 6.502 0.177 -6.874 1.00 94.69 83 GLY A O 1
ATOM 618 N N . GLY A 1 84 ? 6.452 0.264 -4.639 1.00 94.38 84 GLY A N 1
ATOM 619 C CA . GLY A 1 84 ? 7.699 -0.464 -4.388 1.00 94.38 84 GLY A CA 1
ATOM 620 C C . GLY A 1 84 ? 8.900 0.448 -4.139 1.00 94.38 84 GLY A C 1
ATOM 621 O O . GLY A 1 84 ? 9.717 0.151 -3.277 1.00 94.38 84 GLY A O 1
ATOM 622 N N . SER A 1 85 ? 9.008 1.572 -4.853 1.00 94.31 85 SER A N 1
ATOM 623 C CA . SER A 1 85 ? 10.219 2.413 -4.833 1.00 94.31 85 SER A CA 1
ATOM 624 C C . SER A 1 85 ? 10.000 3.867 -4.403 1.00 94.31 85 SER A C 1
ATOM 626 O O . SER A 1 85 ? 10.969 4.603 -4.247 1.00 94.31 85 SER A O 1
ATOM 628 N N . GLY A 1 86 ? 8.756 4.316 -4.213 1.00 94.62 86 GLY A N 1
ATOM 629 C CA . GLY A 1 86 ? 8.434 5.572 -3.522 1.00 94.62 86 GLY A CA 1
ATOM 630 C C . GLY A 1 86 ? 8.785 6.888 -4.234 1.00 94.62 86 GLY A C 1
ATOM 631 O O . GLY A 1 86 ? 8.452 7.949 -3.715 1.00 94.62 86 GLY A O 1
ATOM 632 N N . ALA A 1 87 ? 9.417 6.871 -5.414 1.00 96.06 87 ALA A N 1
ATOM 633 C CA . ALA A 1 87 ? 9.652 8.099 -6.185 1.00 96.06 87 ALA A CA 1
ATOM 634 C C . ALA A 1 87 ? 8.340 8.709 -6.717 1.00 96.06 87 ALA A C 1
ATOM 636 O O . ALA A 1 87 ? 7.330 8.014 -6.822 1.00 96.06 87 ALA A O 1
ATOM 637 N N . LYS A 1 88 ? 8.379 9.984 -7.131 1.00 97.62 88 LYS A N 1
ATOM 638 C CA . LYS A 1 88 ? 7.213 10.749 -7.615 1.00 97.62 88 LYS A CA 1
ATOM 639 C C . LYS A 1 88 ? 6.295 9.979 -8.595 1.00 97.62 88 LYS A C 1
ATOM 641 O O . LYS A 1 88 ? 5.102 9.93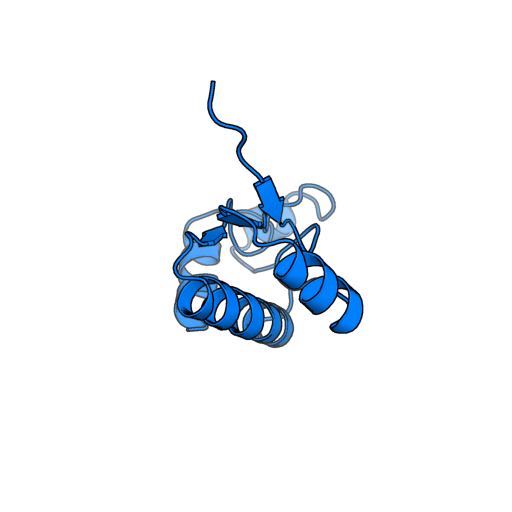2 -8.307 1.00 97.62 88 LYS A O 1
ATOM 646 N N . PRO A 1 89 ? 6.798 9.291 -9.646 1.00 97.44 89 PRO A N 1
ATOM 647 C CA . PRO A 1 89 ? 5.935 8.530 -10.558 1.00 97.44 89 PRO A CA 1
ATOM 648 C C . PRO A 1 89 ? 5.149 7.398 -9.879 1.00 97.44 89 PRO A C 1
ATOM 650 O O . PRO A 1 89 ? 4.031 7.093 -10.278 1.00 97.44 89 PRO A O 1
ATOM 653 N N . HIS A 1 90 ? 5.710 6.779 -8.836 1.00 97.06 90 HIS A N 1
ATOM 654 C CA . HIS A 1 90 ? 5.052 5.704 -8.091 1.00 97.06 90 HIS A CA 1
ATOM 655 C C . HIS A 1 90 ? 3.920 6.239 -7.211 1.00 97.06 90 HIS A C 1
ATOM 657 O O . HIS A 1 90 ? 2.874 5.600 -7.094 1.00 97.06 90 HIS A O 1
ATOM 663 N N . LEU A 1 91 ? 4.128 7.413 -6.603 1.00 96.75 91 LEU A N 1
ATOM 664 C CA . LEU A 1 91 ? 3.098 8.103 -5.831 1.00 96.75 91 LEU A CA 1
ATOM 665 C C . LEU A 1 91 ? 1.943 8.538 -6.737 1.00 96.75 91 LEU A C 1
ATOM 667 O O . LEU A 1 91 ? 0.796 8.235 -6.425 1.00 96.75 91 LEU A O 1
ATOM 671 N N . GLU A 1 92 ? 2.251 9.186 -7.863 1.00 97.69 92 GLU A N 1
ATOM 672 C CA . GLU A 1 92 ? 1.259 9.599 -8.866 1.00 97.69 92 GLU A CA 1
ATOM 673 C C . GLU A 1 92 ? 0.469 8.388 -9.377 1.00 97.69 92 GLU A C 1
ATOM 675 O O . GLU A 1 92 ? -0.758 8.376 -9.324 1.00 97.69 92 GLU A O 1
ATOM 680 N N . TRP A 1 93 ? 1.162 7.305 -9.739 1.00 97.38 93 TRP A N 1
ATOM 681 C CA . TRP A 1 93 ? 0.519 6.071 -10.186 1.00 97.38 93 TRP A CA 1
ATOM 682 C C . TRP A 1 93 ? -0.439 5.471 -9.149 1.00 97.38 93 TRP A C 1
ATOM 684 O O . TRP A 1 93 ? -1.495 4.961 -9.534 1.00 97.38 93 TRP A O 1
ATOM 694 N N . CYS A 1 94 ? -0.067 5.497 -7.862 1.00 97.00 94 CYS A N 1
ATOM 695 C CA . CYS A 1 94 ? -0.886 4.983 -6.763 1.00 97.00 94 CYS A CA 1
ATOM 696 C C . CYS A 1 94 ? -2.108 5.877 -6.523 1.00 97.00 94 CYS A C 1
ATOM 698 O O . CYS A 1 94 ? -3.216 5.369 -6.364 1.00 97.00 94 CYS A O 1
ATOM 700 N N . HIS A 1 95 ? -1.912 7.197 -6.559 1.00 96.00 95 HIS A N 1
ATOM 701 C CA . HIS A 1 95 ? -2.983 8.181 -6.443 1.00 96.00 95 HIS A CA 1
ATOM 702 C C . HIS A 1 95 ? -4.017 8.024 -7.566 1.00 96.00 95 HIS A C 1
ATOM 704 O O . HIS A 1 95 ? -5.206 8.007 -7.289 1.00 96.00 95 HIS A O 1
ATOM 710 N N . ASP A 1 96 ? -3.590 7.774 -8.806 1.00 97.56 96 ASP A N 1
ATOM 711 C CA . ASP A 1 96 ? -4.496 7.586 -9.949 1.00 97.56 96 ASP A CA 1
ATOM 712 C C . ASP A 1 96 ? -5.383 6.325 -9.864 1.00 97.56 96 ASP A C 1
ATOM 714 O O . ASP A 1 96 ? -6.220 6.089 -10.740 1.00 97.56 96 ASP A O 1
ATOM 718 N N . ILE A 1 97 ? -5.152 5.420 -8.904 1.00 96.81 97 ILE A N 1
ATOM 719 C CA . ILE A 1 97 ? -5.957 4.195 -8.738 1.00 96.81 97 ILE A CA 1
ATOM 720 C C . ILE A 1 97 ? -7.330 4.490 -8.116 1.00 96.81 97 ILE A C 1
ATOM 722 O O . ILE A 1 97 ? -8.260 3.687 -8.298 1.00 96.81 97 ILE A O 1
ATOM 726 N N . ILE A 1 98 ? -7.446 5.609 -7.402 1.00 84.62 98 ILE A N 1
ATOM 727 C CA . ILE A 1 98 ? -8.578 5.991 -6.554 1.00 84.62 98 ILE A CA 1
ATOM 728 C C . ILE A 1 98 ? -9.199 7.314 -6.987 1.00 84.62 98 ILE A C 1
ATOM 730 O O . ILE A 1 98 ? -8.470 8.193 -7.484 1.00 84.62 98 ILE A O 1
#

Solvent-accessible surface area (backbone atoms only — not comparable to full-atom values): 5539 Å² total; per-residue (Å²): 134,84,88,83,45,75,41,65,70,39,80,32,65,26,73,55,66,59,66,69,60,47,54,54,53,54,73,71,64,47,62,28,40,42,37,34,13,58,59,70,86,82,51,67,58,37,58,77,69,51,43,52,76,52,53,72,69,38,32,43,52,43,49,53,55,51,52,50,51,23,60,74,72,71,31,56,72,46,69,76,42,18,36,27,56,50,47,71,58,16,43,54,56,56,53,72,67,108